Protein AF-A0AA85F526-F1 (afdb_monomer_lite)

Foldseek 3Di:
DPPDDPPVVVVVLVVLVVVLVVLVVVLVVVDPFQLVLVLVLLVVLLVLVLQQLAWPPDPPPDDPPDDDDDDDPPDDPTDRSDDPVVSSVVNSVSSVVSSVVSVDPVNRDPDPNVVSVVVSVVVSVVSVVVSVVVVVVVVVVVVVVVVVVVVVVVVVVCVVVVVVVVVD

Organism: NCBI:txid6188

Sequence (168 aa):
MVLYCPPNLLLYNTYYHHTGFLMLRSSLYFSQGYHVVTYLMGIFLLNRLIDFLSPKIVPETSTDEVLPTKSSEEFRPFLRKLPELKFWNSCTICLLISIFCTFLSFLDVPVFWPILVMYFVLLFYVTMKRQISLRRIYQLHFTQAICWQMVMVRAKLQSVIIPITELL

Structure (mmCIF, N/CA/C/O backbone):
data_AF-A0AA85F526-F1
#
_entry.id   AF-A0AA85F526-F1
#
loop_
_atom_site.group_PDB
_atom_site.id
_atom_site.type_symbol
_atom_site.label_atom_id
_atom_site.label_alt_id
_atom_site.label_comp_id
_atom_site.label_asym_id
_atom_site.label_entity_id
_atom_site.label_seq_id
_atom_site.pdbx_PDB_ins_code
_atom_site.Cartn_x
_atom_site.Cartn_y
_atom_site.Cartn_z
_atom_site.occupancy
_atom_site.B_iso_or_equiv
_atom_site.auth_seq_id
_atom_site.auth_comp_id
_atom_site.auth_asym_id
_atom_site.auth_atom_id
_atom_site.pdbx_PDB_model_num
ATOM 1 N N . MET A 1 1 ? 24.231 0.287 -6.338 1.00 38.47 1 MET A N 1
ATOM 2 C CA . MET A 1 1 ? 24.080 1.589 -5.650 1.00 38.47 1 MET A CA 1
ATOM 3 C C . MET A 1 1 ? 23.359 1.369 -4.321 1.00 38.47 1 MET A C 1
ATOM 5 O O . MET A 1 1 ? 22.193 1.707 -4.171 1.00 38.47 1 MET A O 1
ATOM 9 N N . VAL A 1 2 ? 24.043 0.716 -3.377 1.00 42.59 2 VAL A N 1
ATOM 10 C CA . VAL A 1 2 ? 23.632 0.646 -1.970 1.00 42.59 2 VAL A CA 1
ATOM 11 C C . VAL A 1 2 ? 24.193 1.919 -1.350 1.00 42.59 2 VAL A C 1
ATOM 13 O O . VAL A 1 2 ? 25.399 2.024 -1.151 1.00 42.59 2 VAL A O 1
ATOM 16 N N . LEU A 1 3 ? 23.359 2.944 -1.183 1.00 49.44 3 LEU A N 1
ATOM 17 C CA . LEU A 1 3 ? 23.762 4.127 -0.424 1.00 49.44 3 LEU A CA 1
ATOM 18 C C . LEU A 1 3 ? 24.039 3.680 1.017 1.00 49.44 3 LEU A C 1
ATOM 20 O O . LEU A 1 3 ? 23.197 3.014 1.618 1.00 49.44 3 LEU A O 1
ATOM 24 N N . TYR A 1 4 ? 25.224 4.025 1.525 1.00 44.72 4 TYR A N 1
ATOM 25 C CA . TYR A 1 4 ? 25.660 3.829 2.908 1.00 44.72 4 TYR A CA 1
ATOM 26 C C . TYR A 1 4 ? 24.514 4.136 3.889 1.00 44.72 4 TYR A C 1
ATOM 28 O O . TYR A 1 4 ? 24.072 5.279 3.994 1.00 44.72 4 TYR A O 1
ATOM 36 N N . CYS A 1 5 ? 24.019 3.114 4.593 1.00 54.78 5 CYS A N 1
ATOM 37 C CA . CYS A 1 5 ? 23.047 3.277 5.669 1.00 54.78 5 CYS A CA 1
ATOM 38 C C . CYS A 1 5 ? 23.808 3.200 7.002 1.00 54.78 5 CYS A C 1
ATOM 40 O O . CYS A 1 5 ? 24.438 2.173 7.262 1.00 54.78 5 CYS A O 1
ATOM 42 N N . PRO A 1 6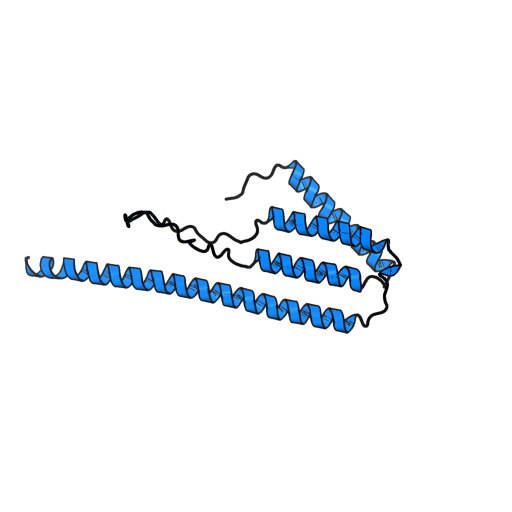 ? 23.815 4.258 7.833 1.00 58.12 6 PRO A N 1
ATOM 43 C CA . PRO A 1 6 ? 24.487 4.206 9.125 1.00 58.12 6 PRO A CA 1
ATOM 44 C C . PRO A 1 6 ? 23.843 3.118 10.011 1.00 58.12 6 PRO A C 1
ATOM 46 O O . PRO A 1 6 ? 22.612 3.037 10.070 1.00 58.12 6 PRO A O 1
ATOM 49 N N . PRO A 1 7 ? 24.641 2.293 10.719 1.00 64.50 7 PRO A N 1
ATOM 50 C CA . PRO A 1 7 ? 24.163 1.101 11.438 1.00 64.50 7 PRO A CA 1
ATOM 51 C C . PRO A 1 7 ? 23.087 1.417 12.491 1.00 64.50 7 PRO A C 1
ATOM 53 O O . PRO A 1 7 ? 22.160 0.639 12.712 1.00 64.50 7 PRO A O 1
ATOM 56 N N . ASN A 1 8 ? 23.144 2.615 13.067 1.00 65.12 8 ASN A N 1
ATOM 57 C CA . ASN A 1 8 ? 22.225 3.096 14.098 1.00 65.12 8 ASN A CA 1
ATOM 58 C C . ASN A 1 8 ? 20.795 3.287 13.556 1.00 65.12 8 ASN A C 1
ATOM 60 O O . ASN A 1 8 ? 19.822 3.113 14.285 1.00 65.12 8 ASN A O 1
ATOM 64 N N . LEU A 1 9 ? 20.659 3.616 12.267 1.00 65.38 9 LEU A N 1
ATOM 65 C CA . LEU A 1 9 ? 19.369 3.880 11.630 1.00 65.38 9 LEU A CA 1
ATOM 66 C C . LEU A 1 9 ? 18.641 2.582 11.252 1.00 65.38 9 LEU A C 1
ATOM 68 O O . LEU A 1 9 ? 17.415 2.529 11.311 1.00 65.38 9 LEU A O 1
ATOM 72 N N . LEU A 1 10 ? 19.383 1.518 10.922 1.00 65.50 10 LEU A N 1
ATOM 73 C CA . LEU A 1 10 ? 18.812 0.184 10.707 1.00 65.50 10 LEU A CA 1
ATOM 74 C C . LEU A 1 10 ? 18.300 -0.418 12.014 1.00 65.50 10 LEU A C 1
ATOM 76 O O . LEU A 1 10 ? 17.199 -0.966 12.029 1.00 65.50 10 LEU A O 1
ATOM 80 N N . LEU A 1 11 ? 19.048 -0.265 13.110 1.00 64.00 11 LEU A N 1
ATOM 81 C CA . LEU A 1 11 ? 18.609 -0.695 14.441 1.00 64.00 11 LEU A CA 1
ATOM 82 C C . LEU A 1 11 ? 17.370 0.079 14.900 1.00 64.00 11 LEU A C 1
ATOM 84 O O . LEU A 1 11 ? 16.410 -0.536 15.356 1.00 64.00 11 LEU A O 1
ATOM 88 N N . TYR A 1 12 ? 17.349 1.398 14.691 1.00 67.38 12 TYR A N 1
ATOM 89 C CA . TYR A 1 12 ? 16.183 2.239 14.958 1.00 67.38 12 TYR A CA 1
ATOM 90 C C . TYR A 1 12 ? 14.966 1.763 14.146 1.00 67.38 12 TYR A C 1
ATOM 92 O O . TYR A 1 12 ? 13.956 1.372 14.718 1.00 67.38 12 TYR A O 1
ATOM 100 N N . ASN A 1 13 ? 15.062 1.670 12.818 1.00 65.75 13 ASN A N 1
ATOM 101 C CA . ASN A 1 13 ? 13.929 1.287 11.966 1.00 65.75 13 ASN A CA 1
ATOM 102 C C . ASN A 1 13 ? 13.412 -0.140 12.251 1.00 65.75 13 ASN A C 1
ATOM 104 O O . ASN A 1 13 ? 12.207 -0.385 12.252 1.00 65.75 13 ASN A O 1
ATOM 108 N N . THR A 1 14 ? 14.320 -1.071 12.557 1.00 65.94 14 THR A N 1
ATOM 109 C CA . THR A 1 14 ? 13.985 -2.450 12.947 1.00 65.94 14 THR A CA 1
ATOM 110 C C . THR A 1 14 ? 13.273 -2.477 14.301 1.00 65.94 14 THR A C 1
ATOM 112 O O . THR A 1 14 ? 12.258 -3.156 14.446 1.00 65.94 14 THR A O 1
ATOM 115 N N . TYR A 1 15 ? 13.725 -1.673 15.268 1.00 68.94 15 TYR A N 1
ATOM 116 C CA . TYR A 1 15 ? 13.078 -1.528 16.571 1.00 68.94 15 TYR A CA 1
ATOM 117 C C . TYR A 1 15 ? 11.647 -0.986 16.451 1.00 68.94 15 TYR A C 1
ATOM 119 O O . TYR A 1 15 ? 10.734 -1.595 17.006 1.00 68.94 15 TYR A O 1
ATOM 127 N N . TYR A 1 16 ? 11.406 0.080 15.677 1.00 65.88 16 TYR A N 1
ATOM 128 C CA . TYR A 1 16 ? 10.048 0.609 15.441 1.00 65.88 16 TYR A CA 1
ATOM 129 C C . TYR A 1 16 ? 9.153 -0.374 14.682 1.00 65.88 16 TYR A C 1
ATOM 131 O O . TYR A 1 16 ? 7.964 -0.479 14.978 1.00 65.88 16 TYR A O 1
ATOM 139 N N . HIS A 1 17 ? 9.709 -1.126 13.730 1.00 66.00 17 HIS A N 1
ATOM 140 C CA . HIS A 1 17 ? 8.950 -2.128 12.988 1.00 66.00 17 HIS A CA 1
ATOM 141 C C . HIS A 1 17 ? 8.509 -3.286 13.894 1.00 66.00 17 HIS A C 1
ATOM 143 O O . HIS A 1 17 ? 7.334 -3.650 13.901 1.00 66.00 17 HIS A O 1
ATOM 149 N N . HIS A 1 18 ? 9.414 -3.825 14.718 1.00 69.25 18 HIS A N 1
ATOM 150 C CA . HIS A 1 18 ? 9.085 -4.903 15.652 1.00 69.25 18 HIS A CA 1
ATOM 151 C C . HIS A 1 18 ? 8.163 -4.444 16.785 1.00 69.25 18 HIS A C 1
ATOM 153 O O . HIS A 1 18 ? 7.197 -5.140 17.092 1.00 69.25 18 HIS A O 1
ATOM 159 N N . THR A 1 19 ? 8.418 -3.278 17.383 1.00 65.50 19 THR A N 1
ATOM 160 C CA . THR A 1 19 ? 7.579 -2.738 18.467 1.00 65.50 19 THR A CA 1
ATOM 161 C C . THR A 1 19 ? 6.188 -2.344 17.968 1.00 65.50 19 THR A C 1
ATOM 163 O O . THR A 1 19 ? 5.200 -2.715 18.598 1.00 65.50 19 THR A O 1
ATOM 166 N N . GLY A 1 20 ? 6.079 -1.706 16.797 1.00 67.69 20 GLY A N 1
ATOM 167 C CA . GLY A 1 20 ? 4.795 -1.379 16.169 1.00 67.69 20 GLY A CA 1
ATOM 168 C C . GLY A 1 20 ? 3.988 -2.620 15.777 1.00 67.69 20 GLY A C 1
ATOM 169 O O . GLY A 1 20 ? 2.782 -2.672 16.014 1.00 67.69 20 GLY A O 1
ATOM 170 N N . PHE A 1 21 ? 4.644 -3.661 15.251 1.00 67.31 21 PHE A N 1
ATOM 171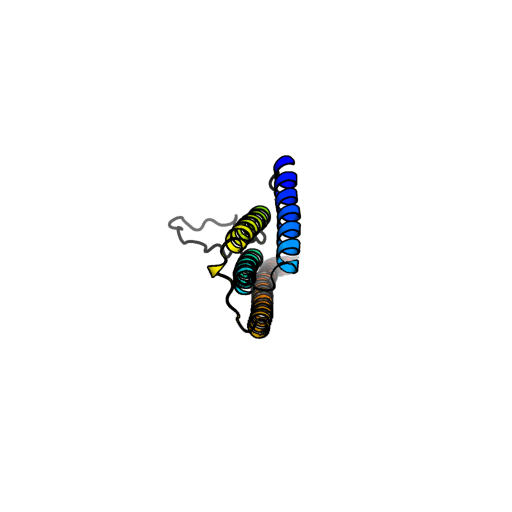 C CA . PHE A 1 21 ? 3.981 -4.924 14.910 1.00 67.31 21 PHE A CA 1
ATOM 172 C C . PHE A 1 21 ? 3.475 -5.670 16.153 1.00 67.31 21 PHE A C 1
ATOM 174 O O . PHE A 1 21 ? 2.363 -6.200 16.145 1.00 67.31 21 PHE A O 1
ATOM 181 N N . LEU A 1 22 ? 4.254 -5.675 17.241 1.00 65.56 22 LEU A N 1
ATOM 182 C CA . LEU A 1 22 ? 3.850 -6.241 18.533 1.00 65.56 22 LEU A CA 1
ATOM 183 C C . LEU A 1 22 ? 2.654 -5.491 19.148 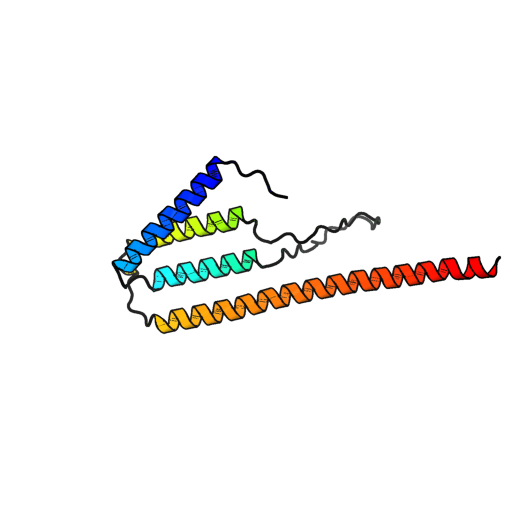1.00 65.56 22 LEU A C 1
ATOM 185 O O . LEU A 1 22 ? 1.709 -6.148 19.582 1.00 65.56 22 LEU A O 1
ATOM 189 N N . MET A 1 23 ? 2.651 -4.152 19.117 1.00 63.00 23 MET A N 1
ATOM 190 C CA . MET A 1 23 ? 1.564 -3.314 19.656 1.00 63.00 23 MET A CA 1
ATOM 191 C C . MET A 1 23 ? 0.257 -3.402 18.848 1.00 63.00 23 MET A C 1
ATOM 193 O O . MET A 1 23 ? -0.839 -3.375 19.415 1.00 63.00 23 MET A O 1
ATOM 197 N N . LEU A 1 24 ? 0.348 -3.548 17.522 1.00 62.81 24 LEU A N 1
ATOM 198 C CA . LEU A 1 24 ? -0.825 -3.771 16.669 1.00 62.81 24 LEU A CA 1
ATOM 199 C C . LEU A 1 24 ? -1.432 -5.154 16.900 1.00 62.81 24 LEU A C 1
ATOM 201 O O . LEU A 1 24 ? -2.652 -5.268 17.015 1.00 62.81 24 LEU A O 1
ATOM 205 N N . ARG A 1 25 ? -0.598 -6.197 17.038 1.00 62.59 25 ARG A N 1
ATOM 206 C CA . ARG A 1 25 ? -1.066 -7.548 17.383 1.00 62.59 25 ARG A CA 1
ATOM 207 C C . ARG A 1 25 ? -1.822 -7.541 18.706 1.00 62.59 25 ARG A C 1
ATOM 209 O O . ARG A 1 25 ? -2.921 -8.077 18.754 1.00 62.59 25 ARG A O 1
ATOM 216 N N . SER A 1 26 ? -1.285 -6.907 19.749 1.00 57.22 26 SER A N 1
ATOM 217 C CA . SER A 1 26 ? -1.959 -6.835 21.052 1.00 57.22 26 SER A CA 1
ATOM 218 C C . SER A 1 26 ? -3.285 -6.067 21.007 1.00 57.22 26 SER A C 1
ATOM 220 O O . SER A 1 26 ? -4.240 -6.516 21.632 1.00 57.22 26 SER A O 1
ATOM 222 N N . SER A 1 27 ? -3.394 -4.979 20.231 1.00 57.00 27 SER A N 1
ATOM 223 C CA . SER A 1 27 ? -4.665 -4.240 20.081 1.00 57.00 27 SER A CA 1
ATOM 224 C C . SER A 1 27 ? -5.729 -5.029 19.311 1.00 57.00 27 SER A C 1
ATOM 226 O O . SER A 1 27 ? -6.904 -4.984 19.666 1.00 57.00 27 SER A O 1
ATOM 228 N N . LEU A 1 28 ? -5.325 -5.817 18.308 1.00 59.38 28 LEU A N 1
ATOM 229 C CA . LEU A 1 2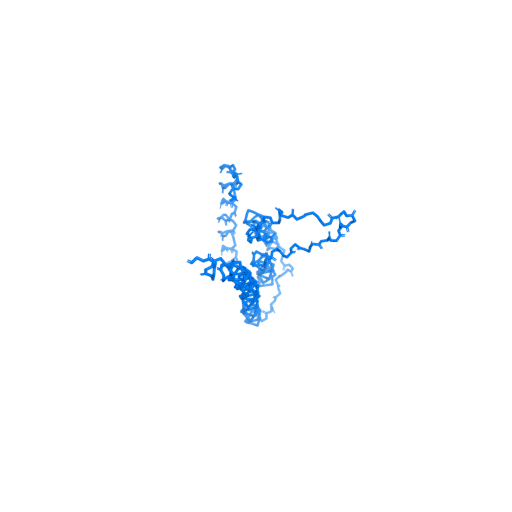8 ? -6.219 -6.712 17.559 1.00 59.38 28 LEU A CA 1
ATOM 230 C C . LEU A 1 28 ? -6.823 -7.822 18.432 1.00 59.38 28 LEU A C 1
ATOM 232 O O . LEU A 1 28 ? -7.962 -8.223 18.204 1.00 59.38 28 LEU A O 1
ATOM 236 N N . TYR A 1 29 ? -6.089 -8.305 19.441 1.00 58.19 29 TYR A N 1
ATOM 237 C CA . TYR A 1 29 ? -6.616 -9.288 20.394 1.00 58.19 29 TYR A CA 1
ATOM 238 C C . TYR A 1 29 ? -7.585 -8.674 21.418 1.00 58.19 29 TYR A C 1
ATOM 240 O O . TYR A 1 29 ? -8.400 -9.406 21.971 1.00 58.19 29 TYR A O 1
ATOM 248 N N . PHE A 1 30 ? -7.521 -7.358 21.659 1.00 52.69 30 PHE A N 1
ATOM 249 C CA . PHE A 1 30 ? -8.278 -6.686 22.725 1.00 52.69 30 PHE A CA 1
ATOM 250 C C . PHE A 1 30 ? -9.490 -5.869 22.238 1.00 52.69 30 PHE A C 1
ATOM 252 O O . PHE A 1 30 ? -10.347 -5.512 23.043 1.00 52.69 30 PHE A O 1
ATOM 259 N N . SER A 1 31 ? -9.613 -5.570 20.940 1.00 50.91 31 SER A N 1
ATOM 260 C CA . SER A 1 31 ? -10.792 -4.888 20.382 1.00 50.91 31 SER A CA 1
ATOM 261 C C . SER A 1 31 ? -11.049 -5.282 18.928 1.00 50.91 31 SER A C 1
ATOM 263 O O . SER A 1 31 ? -10.313 -4.903 18.020 1.00 50.91 31 SER A O 1
ATOM 265 N N . GLN A 1 32 ? -12.149 -6.003 18.705 1.00 57.88 32 GLN A N 1
ATOM 266 C CA . GLN A 1 32 ? -12.686 -6.411 17.396 1.00 57.88 32 GLN A CA 1
ATOM 267 C C . GLN A 1 32 ? -13.359 -5.242 16.631 1.00 57.88 32 GLN A C 1
ATOM 269 O O . GLN A 1 32 ? -14.327 -5.455 15.912 1.00 57.88 32 GLN A O 1
ATOM 274 N N . GLY A 1 33 ? -12.893 -4.002 16.825 1.00 60.94 33 GLY A N 1
ATOM 275 C CA . GLY A 1 33 ? -13.590 -2.784 16.380 1.00 60.94 33 GLY A CA 1
ATOM 276 C C . GLY A 1 33 ? -12.858 -1.939 15.328 1.00 60.94 33 GLY A C 1
ATOM 277 O O . GLY A 1 33 ? -13.452 -1.328 14.441 1.00 60.94 33 GLY A O 1
ATOM 278 N N . TYR A 1 34 ? -11.523 -1.965 15.316 1.00 74.94 34 TYR A N 1
ATOM 279 C CA . TYR A 1 34 ? -10.717 -1.061 14.478 1.00 74.94 34 TYR A CA 1
ATOM 280 C C . TYR A 1 34 ? -10.501 -1.564 13.033 1.00 74.94 34 TYR A C 1
ATOM 282 O O . TYR A 1 34 ? -9.413 -1.447 12.453 1.00 74.94 34 TYR A O 1
ATOM 290 N N . HIS A 1 35 ? -11.541 -2.128 12.414 1.00 82.06 35 HIS A N 1
ATOM 291 C CA . HIS A 1 35 ? -11.498 -2.637 11.038 1.00 82.06 35 HIS A CA 1
ATOM 292 C C . HIS A 1 35 ? -11.262 -1.527 10.006 1.00 82.06 35 HIS A C 1
ATOM 294 O O . HIS A 1 35 ? -10.534 -1.722 9.035 1.00 82.06 35 HIS A O 1
ATOM 300 N N . VAL A 1 36 ? -11.824 -0.338 10.234 1.00 84.88 36 VAL A N 1
ATOM 301 C CA . VAL A 1 36 ? -11.655 0.815 9.337 1.00 84.88 36 VAL A CA 1
ATOM 302 C C . VAL A 1 36 ? -10.210 1.321 9.359 1.00 84.88 36 VAL A C 1
ATOM 304 O O . VAL A 1 36 ? -9.618 1.558 8.308 1.00 84.88 36 VAL A O 1
ATOM 307 N N . VAL A 1 37 ? -9.607 1.429 10.545 1.00 85.44 37 VAL A N 1
ATOM 308 C CA . VAL A 1 37 ? -8.228 1.917 10.716 1.00 85.44 37 VAL A CA 1
ATOM 309 C C . VAL A 1 37 ? -7.227 0.977 10.036 1.00 85.44 37 VAL A C 1
ATOM 311 O O . VAL A 1 37 ? -6.383 1.419 9.253 1.00 85.44 37 VAL A O 1
ATOM 314 N N . THR A 1 38 ? -7.362 -0.332 10.270 1.00 83.81 38 THR A N 1
ATOM 315 C CA . THR A 1 38 ? -6.505 -1.353 9.644 1.00 83.81 38 THR A CA 1
ATOM 316 C C . THR A 1 38 ? -6.678 -1.406 8.123 1.00 83.81 38 THR A C 1
ATOM 318 O O . THR A 1 38 ? -5.695 -1.571 7.400 1.00 83.81 38 THR A O 1
ATOM 321 N N . TYR A 1 39 ? -7.894 -1.188 7.618 1.00 87.25 39 TYR A N 1
ATOM 322 C CA . TYR A 1 39 ? -8.177 -1.100 6.185 1.00 87.25 39 TYR A CA 1
ATOM 323 C C . TYR A 1 39 ? -7.531 0.122 5.516 1.00 87.25 39 TYR A C 1
ATOM 325 O O . TYR A 1 39 ? -6.869 -0.020 4.484 1.00 87.25 39 TYR A O 1
ATOM 333 N N . LEU A 1 40 ? -7.669 1.312 6.110 1.00 88.75 40 LEU A N 1
ATOM 334 C CA . LEU A 1 40 ? -7.049 2.545 5.608 1.00 88.75 40 LEU A CA 1
ATOM 335 C C . LEU A 1 40 ? -5.523 2.424 5.571 1.00 88.75 40 LEU A C 1
ATOM 337 O O . LEU A 1 40 ? -4.892 2.768 4.568 1.00 88.75 40 LEU A O 1
ATOM 341 N N . MET A 1 41 ? -4.942 1.865 6.634 1.00 87.94 41 MET A N 1
ATOM 342 C CA . MET A 1 41 ? -3.525 1.520 6.678 1.00 87.94 41 MET A CA 1
ATOM 343 C C . MET A 1 41 ? -3.161 0.552 5.541 1.00 87.94 41 MET A C 1
ATOM 345 O O . MET A 1 41 ? -2.209 0.800 4.803 1.00 87.94 41 MET A O 1
ATOM 349 N N . GLY A 1 42 ? -3.948 -0.506 5.330 1.00 88.88 42 GLY A N 1
ATOM 350 C CA . GLY A 1 42 ? -3.741 -1.479 4.255 1.00 88.88 42 GLY A CA 1
ATOM 351 C C . GLY A 1 42 ? -3.731 -0.860 2.854 1.00 88.88 42 GLY A C 1
ATOM 352 O O . GLY A 1 42 ? -2.818 -1.129 2.071 1.00 88.88 42 GLY A O 1
ATOM 353 N N . ILE A 1 43 ? -4.695 0.008 2.531 1.00 91.06 43 ILE A N 1
ATOM 354 C CA . ILE A 1 43 ? -4.730 0.710 1.235 1.00 91.06 43 ILE A CA 1
ATOM 355 C C . ILE A 1 43 ? -3.518 1.626 1.071 1.00 91.06 43 ILE A C 1
ATOM 357 O O . ILE A 1 43 ? -2.914 1.666 -0.002 1.00 91.06 43 ILE A O 1
ATOM 361 N N . PHE A 1 44 ? -3.139 2.361 2.117 1.00 91.56 44 PHE A N 1
ATOM 362 C CA . PHE A 1 44 ? -1.958 3.216 2.062 1.00 91.56 44 PHE A CA 1
ATOM 363 C C . PHE A 1 44 ? -0.689 2.400 1.775 1.00 91.56 44 PHE A C 1
ATOM 365 O O . PHE A 1 44 ? 0.093 2.766 0.892 1.00 91.56 44 PHE A O 1
ATOM 372 N N . LEU A 1 45 ? -0.511 1.264 2.460 1.00 88.75 45 LEU A N 1
ATOM 373 C CA . LEU A 1 45 ? 0.601 0.343 2.213 1.00 88.75 45 LEU A CA 1
ATOM 374 C C . LEU A 1 45 ? 0.576 -0.188 0.778 1.00 88.75 45 LEU A C 1
ATOM 376 O O . LEU A 1 45 ? 1.621 -0.249 0.128 1.00 88.75 45 LEU A O 1
ATOM 380 N N . LEU A 1 46 ? -0.605 -0.516 0.253 1.00 90.38 46 LEU A N 1
ATOM 381 C CA . LEU A 1 46 ? -0.756 -0.964 -1.125 1.00 90.38 46 LEU A CA 1
ATOM 382 C C . LEU A 1 46 ? -0.325 0.112 -2.129 1.00 90.38 46 LEU A C 1
ATOM 384 O O . LEU A 1 46 ? 0.411 -0.186 -3.067 1.00 90.38 46 LEU A O 1
ATOM 388 N N . ASN A 1 47 ? -0.715 1.367 -1.913 1.00 89.38 47 ASN A N 1
ATOM 389 C CA . ASN A 1 47 ? -0.301 2.486 -2.759 1.00 89.38 47 ASN A CA 1
ATOM 390 C C . ASN A 1 47 ? 1.220 2.703 -2.714 1.00 89.38 47 ASN A C 1
ATOM 392 O O . ASN A 1 47 ? 1.849 2.912 -3.750 1.00 89.38 47 ASN A O 1
ATOM 396 N N . ARG A 1 48 ? 1.853 2.557 -1.543 1.00 88.50 48 ARG A N 1
ATOM 397 C CA . ARG A 1 48 ? 3.323 2.592 -1.435 1.00 88.50 48 ARG A CA 1
ATOM 398 C C . ARG A 1 48 ? 3.999 1.407 -2.116 1.00 88.50 48 ARG A C 1
ATOM 400 O O . ARG A 1 48 ? 5.062 1.582 -2.709 1.00 88.50 48 ARG A O 1
ATOM 407 N N . LEU A 1 49 ? 3.383 0.228 -2.088 1.00 87.56 49 LEU A N 1
ATOM 408 C CA . LEU A 1 49 ? 3.858 -0.950 -2.810 1.00 87.56 49 LEU A CA 1
ATOM 409 C C . LEU A 1 49 ? 3.772 -0.749 -4.333 1.00 87.56 49 LEU A C 1
ATOM 411 O O . LEU A 1 49 ? 4.679 -1.154 -5.058 1.00 87.56 49 LEU A O 1
ATOM 415 N N . ILE A 1 50 ? 2.734 -0.068 -4.825 1.00 86.62 50 ILE A N 1
ATOM 416 C CA . ILE A 1 50 ? 2.622 0.339 -6.234 1.00 86.62 50 ILE A CA 1
ATOM 417 C C . ILE A 1 50 ? 3.764 1.270 -6.621 1.00 86.62 50 ILE A C 1
ATOM 419 O O . ILE A 1 50 ? 4.438 1.019 -7.619 1.00 86.62 50 ILE A O 1
ATOM 423 N N . ASP A 1 51 ? 4.000 2.319 -5.835 1.00 84.56 51 ASP A N 1
ATOM 424 C CA . ASP A 1 51 ? 5.084 3.270 -6.083 1.00 84.56 51 ASP A CA 1
ATOM 425 C C . ASP A 1 51 ? 6.457 2.591 -6.041 1.00 84.56 51 ASP A C 1
ATOM 427 O O . ASP A 1 51 ? 7.361 2.952 -6.791 1.00 84.56 51 ASP A O 1
ATOM 431 N N . PHE A 1 52 ? 6.617 1.579 -5.191 1.00 83.12 52 PHE A N 1
ATOM 432 C CA . PHE A 1 52 ? 7.827 0.770 -5.125 1.00 83.12 52 PHE A CA 1
ATOM 433 C C . PHE A 1 52 ? 8.031 -0.095 -6.380 1.00 83.12 52 PHE A C 1
ATOM 435 O O . PHE A 1 52 ? 9.151 -0.211 -6.885 1.00 83.12 52 PHE A O 1
ATOM 442 N N . LEU A 1 53 ? 6.954 -0.696 -6.895 1.00 81.62 53 LEU A N 1
ATOM 443 C CA . LEU A 1 53 ? 6.980 -1.581 -8.063 1.00 81.62 53 LEU A CA 1
ATOM 444 C C . LEU A 1 53 ? 7.012 -0.830 -9.400 1.00 81.62 53 LEU A C 1
ATOM 446 O O . LEU A 1 53 ? 7.489 -1.388 -10.392 1.00 81.62 53 LEU A O 1
ATOM 450 N N . SER A 1 54 ? 6.499 0.401 -9.435 1.00 79.12 54 SER A N 1
ATOM 451 C CA . SER A 1 54 ? 6.365 1.203 -10.646 1.00 79.12 54 SER A CA 1
ATOM 452 C C . SER A 1 54 ? 7.739 1.716 -11.120 1.00 79.12 54 SER A C 1
ATOM 454 O O . SER A 1 54 ? 8.495 2.299 -10.332 1.00 79.12 54 SER A O 1
ATOM 456 N N . PRO A 1 55 ? 8.097 1.519 -12.404 1.00 70.44 55 PRO A N 1
ATOM 457 C CA . PRO A 1 55 ? 9.357 2.012 -12.953 1.00 70.44 55 PRO A CA 1
ATOM 458 C C . PRO A 1 55 ? 9.357 3.543 -13.007 1.00 70.44 55 PRO A C 1
ATOM 460 O O . PRO A 1 55 ? 8.329 4.158 -13.306 1.00 70.44 55 PRO A O 1
ATOM 463 N N . LYS A 1 56 ? 10.499 4.184 -12.730 1.00 65.19 56 LYS A N 1
ATOM 464 C CA . LYS A 1 56 ? 10.631 5.636 -12.879 1.00 65.19 56 LYS A CA 1
ATOM 465 C C . LYS A 1 56 ? 10.753 5.953 -14.365 1.00 65.19 56 LYS A C 1
ATOM 467 O O . LYS A 1 56 ? 11.833 5.864 -14.932 1.00 65.19 56 LYS A O 1
ATOM 472 N N . ILE A 1 57 ? 9.632 6.286 -14.993 1.00 58.81 57 ILE A N 1
ATOM 473 C CA . ILE A 1 57 ? 9.629 6.873 -16.331 1.00 58.81 57 ILE A CA 1
ATOM 474 C C . ILE A 1 57 ? 10.187 8.279 -16.125 1.00 58.81 57 ILE A C 1
ATOM 476 O O . ILE A 1 57 ? 9.521 9.114 -15.516 1.00 58.81 57 ILE A O 1
ATOM 480 N N . VAL A 1 58 ? 11.448 8.497 -16.484 1.00 53.97 58 VAL A N 1
ATOM 481 C CA . VAL A 1 58 ? 12.007 9.845 -16.544 1.00 53.97 58 VAL A CA 1
ATOM 482 C C . VAL A 1 58 ? 11.483 10.412 -17.861 1.00 53.97 58 VAL A C 1
ATOM 484 O O . VAL A 1 58 ? 11.873 9.890 -18.902 1.00 53.97 58 VAL A O 1
ATOM 487 N N . PRO A 1 59 ? 10.532 11.367 -17.859 1.00 48.25 59 PRO A N 1
ATOM 488 C CA . PRO A 1 59 ? 10.251 12.097 -19.079 1.00 48.25 59 PRO A CA 1
ATOM 489 C C . PRO A 1 59 ? 11.547 12.806 -19.442 1.00 48.25 59 PRO A C 1
ATOM 491 O O . PRO A 1 59 ? 12.099 13.544 -18.624 1.00 48.25 59 PRO A O 1
ATOM 494 N N . GLU A 1 60 ? 12.053 12.544 -20.638 1.00 52.25 60 GLU A N 1
ATOM 495 C CA . GLU A 1 60 ? 13.053 13.409 -21.239 1.00 52.25 60 GLU A CA 1
ATOM 496 C C . GLU A 1 60 ? 12.346 14.729 -21.529 1.00 52.25 60 GLU A C 1
ATOM 498 O O . GLU A 1 60 ? 11.741 14.936 -22.578 1.00 52.25 60 GLU A O 1
ATOM 503 N N . THR A 1 61 ? 12.292 15.593 -20.518 1.00 40.34 61 THR A N 1
ATOM 504 C CA . THR A 1 61 ? 11.930 16.992 -20.682 1.00 40.34 61 THR A CA 1
ATOM 505 C C . THR A 1 61 ? 13.015 17.623 -21.536 1.00 40.34 61 THR A C 1
ATOM 507 O O . THR A 1 61 ? 14.025 18.089 -21.020 1.00 40.34 61 THR A O 1
ATOM 510 N N . SER A 1 62 ? 12.831 17.533 -22.850 1.00 39.62 62 SER A N 1
ATOM 511 C CA . SER A 1 62 ? 12.702 18.688 -23.737 1.00 39.62 62 SER A CA 1
ATOM 512 C C . SER A 1 62 ? 13.289 19.991 -23.181 1.00 39.62 62 SER A C 1
ATOM 514 O O . SER A 1 62 ? 12.553 20.915 -22.839 1.00 39.62 62 SER A O 1
ATOM 516 N N . THR A 1 63 ? 14.611 20.063 -23.121 1.00 40.78 63 THR A N 1
ATOM 517 C CA . THR A 1 63 ? 15.364 21.318 -23.207 1.00 40.78 63 THR A CA 1
ATOM 518 C C . THR A 1 63 ? 16.644 21.037 -23.984 1.00 40.78 63 THR A C 1
ATOM 520 O O . THR A 1 63 ? 17.741 21.231 -23.482 1.00 40.78 63 THR A O 1
ATOM 523 N N . ASP A 1 64 ? 16.474 20.573 -25.222 1.00 40.84 64 ASP A N 1
ATOM 524 C CA . ASP A 1 64 ? 17.485 20.743 -26.258 1.00 40.84 64 ASP A CA 1
ATOM 525 C C . ASP A 1 64 ? 17.022 21.880 -27.175 1.00 40.84 64 ASP A C 1
ATOM 527 O O . ASP A 1 64 ? 16.379 21.673 -28.199 1.00 40.84 64 ASP A O 1
ATOM 531 N N . GLU A 1 65 ? 17.374 23.105 -26.795 1.00 49.34 65 GLU A N 1
ATOM 532 C CA . GLU A 1 65 ? 17.952 24.041 -27.764 1.00 49.34 65 GLU A CA 1
ATOM 533 C C . GLU A 1 65 ? 19.483 23.936 -27.659 1.00 49.34 65 GLU A C 1
ATOM 535 O O . GLU A 1 65 ? 20.182 24.919 -27.451 1.00 49.34 65 GLU A O 1
ATOM 540 N N . VAL A 1 66 ? 20.045 22.728 -27.748 1.00 47.12 66 VAL A N 1
ATOM 541 C CA . VAL A 1 66 ? 21.480 22.563 -28.004 1.00 47.12 66 VAL A CA 1
ATOM 542 C C . VAL A 1 66 ? 21.675 21.402 -28.972 1.00 47.12 66 VAL A C 1
ATOM 544 O O . VAL A 1 66 ? 21.104 20.329 -28.826 1.00 47.12 66 VAL A O 1
ATOM 547 N N . LEU A 1 67 ? 22.454 21.696 -30.012 1.00 43.78 67 LEU A N 1
ATOM 548 C CA . LEU A 1 67 ? 22.750 20.895 -31.197 1.00 43.78 67 LEU A CA 1
ATOM 549 C C . LEU A 1 67 ? 22.933 19.382 -30.953 1.00 43.78 67 LEU A C 1
ATOM 551 O O . LEU A 1 67 ? 23.596 18.984 -29.993 1.00 43.78 67 LEU A O 1
ATOM 555 N N . PRO A 1 68 ? 22.508 18.537 -31.916 1.00 44.03 68 PRO A N 1
ATOM 556 C CA . PRO A 1 68 ? 22.662 17.094 -31.836 1.00 44.03 68 PRO A CA 1
ATOM 557 C C . PRO A 1 68 ? 24.140 16.729 -32.012 1.00 44.03 68 PRO A C 1
ATOM 559 O O . PRO A 1 68 ? 24.635 16.603 -33.134 1.00 44.03 68 PRO A O 1
ATOM 562 N N . THR A 1 69 ? 24.857 16.533 -30.907 1.00 39.44 69 THR A N 1
ATOM 563 C CA . THR A 1 69 ? 26.195 15.932 -30.928 1.00 39.44 69 THR A CA 1
ATOM 564 C C . THR A 1 69 ? 26.119 14.558 -30.283 1.00 39.44 69 THR A C 1
ATOM 566 O O . THR A 1 69 ? 25.719 14.387 -29.138 1.00 39.44 69 THR A O 1
ATOM 569 N N . LYS A 1 70 ? 26.430 13.563 -31.104 1.00 51.12 70 LY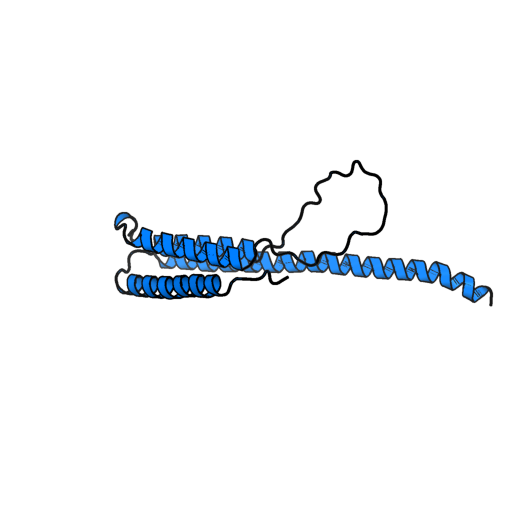S A N 1
ATOM 570 C CA . LYS A 1 70 ? 26.309 12.131 -30.853 1.00 51.12 70 LYS A CA 1
ATOM 571 C C . LYS A 1 70 ? 27.083 11.673 -29.601 1.00 51.12 70 LYS A C 1
ATOM 573 O O . LYS A 1 70 ? 28.122 12.234 -29.277 1.00 51.12 70 LYS A O 1
ATOM 578 N N . SER A 1 71 ? 26.611 10.544 -29.052 1.00 45.41 71 SER A N 1
ATOM 579 C CA . SER A 1 71 ? 27.384 9.456 -28.415 1.00 45.41 71 SER A CA 1
ATOM 580 C C . SER A 1 71 ? 27.670 9.444 -26.905 1.00 45.41 71 SER A C 1
ATOM 582 O O . SER A 1 71 ? 28.719 8.939 -26.511 1.00 45.41 71 SER A O 1
ATOM 584 N N . SER A 1 72 ? 26.737 9.854 -26.040 1.00 44.38 72 SER A N 1
ATOM 585 C CA . SER A 1 72 ? 26.846 9.505 -24.608 1.00 44.38 72 SER A CA 1
ATOM 586 C C . SER A 1 72 ? 25.514 9.336 -23.868 1.00 44.38 72 SER A C 1
ATOM 588 O O . SER A 1 72 ? 25.432 9.629 -22.675 1.00 44.38 72 SER A O 1
ATOM 590 N N . GLU A 1 73 ? 24.471 8.832 -24.533 1.00 52.25 73 GLU A N 1
ATOM 591 C CA . GLU A 1 73 ? 23.312 8.279 -23.820 1.00 52.25 73 GLU A CA 1
ATOM 592 C C . GLU A 1 73 ? 23.707 6.936 -23.199 1.00 52.25 73 GLU A C 1
ATOM 594 O O . GLU A 1 73 ? 23.431 5.848 -23.706 1.00 52.25 73 GLU A O 1
ATOM 599 N N . GLU A 1 74 ? 24.465 7.027 -22.111 1.00 52.91 74 GLU A N 1
ATOM 600 C CA . GLU A 1 74 ? 24.835 5.891 -21.293 1.00 52.91 74 GLU A CA 1
ATOM 601 C C . GLU A 1 74 ? 23.557 5.279 -20.720 1.00 52.91 74 GLU A C 1
ATOM 603 O O . GLU A 1 74 ? 22.812 5.916 -19.967 1.00 52.91 74 GLU A O 1
ATOM 608 N N . PHE A 1 75 ? 23.295 4.036 -21.123 1.00 48.78 75 PHE A N 1
ATOM 609 C CA . PHE A 1 75 ? 22.153 3.256 -20.680 1.00 48.78 75 PHE A CA 1
ATOM 610 C C . PHE A 1 75 ? 22.136 3.193 -19.151 1.00 48.78 75 PHE A C 1
ATOM 612 O O . PHE A 1 75 ? 22.869 2.419 -18.535 1.00 48.78 75 PHE A O 1
ATOM 619 N N . ARG A 1 76 ? 21.288 4.011 -18.518 1.00 59.94 76 ARG A N 1
ATOM 620 C CA . ARG A 1 76 ? 21.070 3.933 -17.076 1.00 59.94 76 ARG A CA 1
ATOM 621 C C . ARG A 1 76 ? 20.065 2.814 -16.798 1.00 59.94 76 ARG A C 1
ATOM 623 O O . ARG A 1 76 ? 18.897 2.954 -17.165 1.00 59.94 76 ARG A O 1
ATOM 630 N N . PRO A 1 77 ? 20.483 1.704 -16.159 1.00 63.72 77 PRO A N 1
ATOM 631 C CA . PRO A 1 77 ? 19.582 0.601 -15.845 1.00 63.72 77 PRO A CA 1
ATOM 632 C C . PRO A 1 77 ? 18.428 1.064 -14.948 1.00 63.72 77 PRO A C 1
ATOM 634 O O . PRO A 1 77 ? 18.502 2.109 -14.308 1.00 63.72 77 PRO A O 1
ATOM 637 N N . PHE A 1 78 ? 17.356 0.268 -14.887 1.00 56.44 78 PHE A N 1
ATOM 638 C CA . PHE A 1 78 ? 16.102 0.601 -14.206 1.00 56.44 78 PHE A CA 1
ATOM 639 C C . PHE A 1 78 ? 16.291 1.219 -12.809 1.00 56.44 78 PHE A C 1
ATOM 641 O O . PHE A 1 78 ? 16.568 0.522 -11.829 1.00 56.44 78 PHE A O 1
ATOM 648 N N . LEU A 1 79 ? 16.036 2.523 -12.690 1.00 56.88 79 LEU A N 1
ATOM 649 C CA . LEU A 1 79 ? 15.834 3.167 -11.397 1.00 56.88 79 LEU A CA 1
ATOM 650 C C . LEU A 1 79 ? 14.372 2.969 -10.969 1.00 56.88 79 LEU A C 1
ATOM 652 O O . LEU A 1 79 ? 13.435 3.407 -11.641 1.00 56.88 79 LEU A O 1
ATOM 656 N N . ARG A 1 80 ? 14.159 2.310 -9.825 1.00 70.00 80 ARG A N 1
ATOM 657 C CA . ARG A 1 80 ? 12.840 2.258 -9.167 1.00 70.00 80 ARG A CA 1
ATOM 658 C C . ARG A 1 80 ? 12.399 3.660 -8.739 1.00 70.00 80 ARG A C 1
ATOM 660 O O . ARG A 1 80 ? 13.237 4.469 -8.340 1.00 70.00 80 ARG A O 1
ATOM 667 N N . LYS A 1 81 ? 11.085 3.940 -8.775 1.00 71.44 81 LYS A N 1
ATOM 668 C CA . LYS A 1 81 ? 10.527 5.233 -8.325 1.00 71.44 81 LYS A CA 1
ATOM 669 C C . LYS A 1 81 ? 10.815 5.511 -6.851 1.00 71.44 81 LYS A C 1
ATOM 671 O O . LYS A 1 81 ? 11.142 6.648 -6.515 1.00 71.44 81 LYS A O 1
ATOM 676 N N . LEU A 1 82 ? 10.728 4.490 -5.993 1.00 74.88 82 LEU A N 1
ATOM 677 C CA . LEU A 1 82 ? 11.007 4.613 -4.563 1.00 74.88 82 LEU A CA 1
ATOM 678 C C . LEU A 1 82 ? 12.250 3.802 -4.139 1.00 74.88 82 LEU A C 1
ATOM 680 O O . LEU A 1 82 ? 12.293 2.587 -4.364 1.00 74.88 82 LEU A O 1
ATOM 684 N N . PRO A 1 83 ? 13.248 4.432 -3.485 1.00 78.38 83 PRO A N 1
ATOM 685 C CA . PRO A 1 83 ? 14.317 3.708 -2.807 1.00 78.38 83 PRO A CA 1
ATOM 686 C C . PRO A 1 83 ? 13.762 2.998 -1.562 1.00 78.38 83 PRO A C 1
ATOM 688 O O . PRO A 1 83 ? 12.901 3.533 -0.863 1.00 78.38 83 PRO A O 1
ATOM 691 N N . GLU A 1 84 ? 14.284 1.808 -1.263 1.00 77.75 84 GLU A N 1
ATOM 692 C CA . GLU A 1 84 ? 13.782 0.916 -0.200 1.00 77.75 84 GLU A CA 1
ATOM 693 C C . GLU A 1 84 ? 13.697 1.608 1.160 1.00 77.75 84 GLU A C 1
ATOM 695 O O . GLU A 1 84 ? 12.690 1.503 1.849 1.00 77.75 84 GLU A O 1
ATOM 700 N N . LEU A 1 85 ? 14.700 2.408 1.520 1.00 78.38 85 LEU A N 1
ATOM 701 C CA . LEU A 1 85 ? 14.732 3.084 2.816 1.00 78.38 85 LEU A CA 1
ATOM 702 C C . LEU A 1 85 ? 13.556 4.060 3.017 1.00 78.38 85 LEU A C 1
ATOM 704 O O . LEU A 1 85 ? 12.989 4.137 4.105 1.00 78.38 85 LEU A O 1
ATOM 708 N N . LYS A 1 86 ? 13.142 4.774 1.962 1.00 77.69 86 LYS A N 1
ATOM 709 C CA . LYS A 1 86 ? 11.985 5.685 2.028 1.00 77.69 86 LYS A CA 1
ATOM 710 C C . LYS A 1 86 ? 10.665 4.920 2.092 1.00 77.69 86 LYS A C 1
ATOM 712 O O . LYS A 1 86 ? 9.730 5.389 2.741 1.00 77.69 86 LYS A O 1
ATOM 717 N N . PHE A 1 87 ? 10.600 3.756 1.443 1.00 83.25 87 PHE A N 1
ATOM 718 C CA . PHE A 1 87 ? 9.460 2.848 1.539 1.00 83.25 87 PHE A CA 1
ATOM 719 C C . PHE A 1 87 ? 9.274 2.370 2.985 1.00 83.25 87 PHE A C 1
ATOM 721 O O . PHE A 1 87 ? 8.196 2.553 3.549 1.00 83.25 87 PHE A O 1
ATOM 728 N N . TRP A 1 88 ? 10.340 1.871 3.616 1.00 81.19 88 TRP A N 1
ATOM 729 C CA . TRP A 1 88 ? 10.289 1.391 4.998 1.00 81.19 88 TRP A CA 1
ATOM 730 C C . TRP A 1 88 ? 9.920 2.500 5.990 1.00 81.19 88 TRP A C 1
ATOM 732 O O . TRP A 1 88 ? 9.029 2.297 6.808 1.00 81.19 88 TRP A O 1
ATOM 742 N N . ASN A 1 89 ? 10.513 3.694 5.867 1.00 80.75 89 ASN A N 1
ATOM 743 C CA . ASN A 1 89 ? 10.185 4.832 6.736 1.00 80.75 89 ASN A CA 1
ATOM 744 C C . ASN A 1 89 ? 8.726 5.305 6.584 1.00 80.75 89 ASN A C 1
ATOM 746 O O . ASN A 1 89 ? 8.067 5.680 7.547 1.00 80.75 89 ASN A O 1
ATOM 750 N N . SER A 1 90 ? 8.186 5.273 5.363 1.00 84.50 90 SER A N 1
ATOM 751 C CA . SER A 1 90 ? 6.777 5.625 5.143 1.00 84.50 90 SER A CA 1
ATOM 752 C C . SER A 1 90 ? 5.833 4.605 5.788 1.00 84.50 90 SER A C 1
ATOM 754 O O . SER A 1 90 ? 4.780 4.980 6.301 1.00 84.50 90 SER A O 1
ATOM 756 N N . CYS A 1 91 ? 6.211 3.322 5.780 1.00 83.81 91 CYS A N 1
ATOM 757 C CA . CYS A 1 91 ? 5.443 2.265 6.432 1.00 83.81 91 CYS A CA 1
ATOM 758 C C . CYS A 1 91 ? 5.459 2.418 7.959 1.00 83.81 91 CYS A C 1
ATOM 760 O O . CYS A 1 91 ? 4.404 2.318 8.577 1.00 83.81 91 CYS A O 1
ATOM 762 N N . THR A 1 92 ? 6.610 2.720 8.570 1.00 81.25 92 THR A N 1
ATOM 763 C CA . THR A 1 92 ? 6.704 2.907 10.029 1.00 81.25 92 THR A CA 1
ATOM 764 C C . THR A 1 92 ? 5.919 4.122 10.513 1.00 81.25 92 THR A C 1
ATOM 766 O O . THR A 1 92 ? 5.182 4.008 11.489 1.00 81.25 92 THR A O 1
ATOM 769 N N . ILE A 1 93 ? 5.976 5.252 9.800 1.00 83.88 93 ILE A N 1
ATOM 770 C CA . ILE A 1 93 ? 5.160 6.436 10.118 1.00 83.88 93 ILE A CA 1
ATOM 771 C C . ILE A 1 93 ? 3.661 6.109 10.036 1.00 83.88 93 ILE A C 1
ATOM 773 O O . ILE A 1 93 ? 2.899 6.491 10.920 1.00 83.88 93 ILE A O 1
ATOM 777 N N . CYS A 1 94 ? 3.225 5.367 9.014 1.00 86.00 94 CYS A N 1
ATOM 778 C CA . CYS A 1 94 ? 1.824 4.963 8.880 1.00 86.00 94 CYS A CA 1
ATOM 779 C C . CYS A 1 94 ? 1.371 4.028 10.013 1.00 86.00 94 CYS A C 1
ATOM 781 O O . CYS A 1 94 ? 0.291 4.229 10.566 1.00 86.00 94 CYS A O 1
ATOM 783 N N . LEU A 1 95 ? 2.210 3.064 10.407 1.00 83.56 95 LEU A N 1
ATOM 784 C CA . LEU A 1 95 ? 1.943 2.184 11.549 1.00 83.56 95 LEU A CA 1
ATOM 785 C C . LEU A 1 95 ? 1.804 2.986 12.851 1.00 83.56 95 LEU A C 1
ATOM 787 O O . LEU A 1 95 ? 0.868 2.752 13.610 1.00 83.56 95 LEU A O 1
ATOM 791 N N . LEU A 1 96 ? 2.674 3.975 13.085 1.00 83.38 96 LEU A N 1
ATOM 792 C CA . LEU A 1 96 ? 2.583 4.856 14.255 1.00 83.38 96 LEU A CA 1
ATOM 793 C C . LEU A 1 96 ? 1.293 5.684 14.260 1.00 83.38 96 LEU A C 1
ATOM 795 O O . LEU A 1 96 ? 0.625 5.776 15.289 1.00 83.38 96 LEU A O 1
ATOM 799 N N . ILE A 1 97 ? 0.907 6.239 13.110 1.00 85.56 97 ILE A N 1
ATOM 800 C CA . ILE A 1 97 ? -0.357 6.974 12.965 1.00 85.56 97 ILE A CA 1
ATOM 801 C C . ILE A 1 97 ? -1.550 6.046 13.220 1.00 85.56 97 ILE A C 1
ATOM 803 O O . ILE A 1 97 ? -2.487 6.440 13.906 1.00 85.56 97 ILE A O 1
ATOM 807 N N . SER A 1 98 ? -1.513 4.805 12.728 1.00 83.56 98 SER A N 1
ATOM 808 C CA . SER A 1 98 ? -2.561 3.809 12.978 1.00 83.56 98 SER A CA 1
ATOM 809 C C . SER A 1 98 ? -2.699 3.486 14.466 1.00 83.56 98 SER A C 1
ATOM 811 O O . SER A 1 98 ? -3.820 3.383 14.952 1.00 83.56 98 SER A O 1
ATOM 813 N N . ILE A 1 99 ? -1.586 3.356 15.192 1.00 79.44 99 ILE A N 1
ATOM 814 C CA . ILE A 1 99 ? -1.585 3.124 16.645 1.00 79.44 99 ILE A CA 1
ATOM 815 C C . ILE A 1 99 ? -2.171 4.333 17.383 1.00 79.44 99 ILE A C 1
ATOM 817 O O . ILE A 1 99 ? -2.987 4.175 18.288 1.00 79.44 99 ILE A O 1
ATOM 821 N N . PHE A 1 100 ? -1.831 5.555 16.969 1.00 83.00 100 PHE A N 1
ATOM 822 C CA . PHE A 1 100 ? -2.459 6.753 17.527 1.00 83.00 100 PHE A CA 1
ATOM 823 C C . PHE A 1 100 ? -3.978 6.773 17.271 1.00 83.00 100 PHE A C 1
ATOM 825 O O . PHE A 1 100 ? -4.770 7.063 18.164 1.00 83.00 100 PHE A O 1
ATOM 832 N N . CYS A 1 101 ? -4.388 6.385 16.064 1.00 81.31 101 CYS A N 1
ATOM 833 C CA . CYS A 1 101 ? -5.781 6.323 15.629 1.00 81.31 101 CYS A CA 1
ATOM 834 C C . CYS A 1 101 ? -6.607 5.288 16.419 1.00 81.31 101 CYS A C 1
ATOM 836 O O . CYS A 1 101 ? -7.793 5.503 16.644 1.00 81.31 101 CYS A O 1
ATOM 838 N N . THR A 1 102 ? -5.990 4.204 16.912 1.00 79.19 102 THR A N 1
ATOM 839 C CA . THR A 1 102 ? -6.673 3.214 17.769 1.00 79.19 102 THR A CA 1
ATOM 840 C C . THR A 1 102 ? -7.009 3.718 19.174 1.00 79.19 102 THR A C 1
ATOM 842 O O . THR A 1 102 ? -7.846 3.116 19.834 1.00 79.19 102 THR A O 1
ATOM 845 N N . PHE A 1 103 ? -6.425 4.828 19.643 1.00 78.81 103 PHE A N 1
ATOM 846 C CA . PHE A 1 103 ? -6.849 5.450 20.908 1.00 78.81 103 PHE A CA 1
ATOM 847 C C . PHE A 1 103 ? -8.137 6.275 20.764 1.00 78.81 103 PHE A C 1
ATOM 849 O O . PHE A 1 103 ? -8.713 6.700 21.764 1.00 78.81 103 PHE A O 1
ATOM 856 N N . LEU A 1 104 ? -8.598 6.514 19.534 1.00 78.44 104 LEU A N 1
ATOM 857 C CA . LEU A 1 104 ? -9.811 7.270 19.253 1.00 78.44 104 LEU A CA 1
ATOM 858 C C . LEU A 1 104 ? -10.997 6.309 19.107 1.00 78.44 104 LEU A C 1
ATOM 860 O O . LEU A 1 104 ? -11.221 5.736 18.042 1.00 78.44 104 LEU A O 1
ATOM 864 N N . SER A 1 105 ? -11.813 6.193 20.156 1.00 74.12 105 SER A N 1
ATOM 865 C CA . SER A 1 105 ? -13.015 5.339 20.170 1.00 74.12 105 SER A CA 1
ATOM 866 C C . SER A 1 105 ? -14.069 5.713 19.115 1.00 74.12 105 SER A C 1
ATOM 868 O O . SER A 1 105 ? -14.958 4.922 18.835 1.00 74.12 105 SER A O 1
ATOM 870 N N . PHE A 1 106 ? -13.983 6.903 18.506 1.00 78.06 106 PHE A N 1
ATOM 871 C CA . PHE A 1 106 ? -14.897 7.345 17.442 1.00 78.06 106 PHE A CA 1
ATOM 872 C C . PHE A 1 106 ? -14.735 6.566 16.122 1.00 78.06 106 PHE A C 1
ATOM 874 O O . PHE A 1 106 ? -15.669 6.489 15.330 1.00 78.06 106 PHE A O 1
ATOM 881 N N . LEU A 1 107 ? -13.555 5.998 15.864 1.00 71.62 107 LEU A N 1
ATOM 882 C CA . LEU A 1 107 ? -13.249 5.277 14.620 1.00 71.62 107 LEU A CA 1
ATOM 883 C C . LEU A 1 107 ? -13.652 3.794 14.653 1.00 71.62 107 LEU A C 1
ATOM 885 O O . LEU A 1 107 ? -13.399 3.071 13.685 1.00 71.62 107 LEU A O 1
ATOM 889 N N . ASP A 1 108 ? -14.281 3.353 15.744 1.00 77.44 108 ASP A N 1
ATOM 890 C CA . ASP A 1 108 ? -14.862 2.023 15.899 1.00 77.44 108 ASP A CA 1
ATOM 891 C C . ASP A 1 108 ? -16.302 2.017 15.359 1.00 77.44 108 ASP A C 1
ATOM 893 O O . ASP A 1 108 ? -17.266 2.336 16.057 1.00 77.44 108 ASP A O 1
ATOM 897 N N . VAL A 1 109 ? -16.437 1.729 14.061 1.00 80.00 109 VAL A N 1
ATOM 898 C CA . VAL A 1 109 ? -17.735 1.629 13.380 1.00 80.00 109 VAL A CA 1
ATOM 899 C C . VAL A 1 109 ? -17.961 0.176 12.956 1.00 80.00 109 VAL A C 1
ATOM 901 O O . VAL A 1 109 ? -17.123 -0.374 12.231 1.00 80.00 109 VAL A O 1
ATOM 904 N N . PRO A 1 110 ? -19.101 -0.444 13.322 1.00 76.69 110 PRO A N 1
ATOM 905 C CA . PRO A 1 110 ? -19.430 -1.808 12.924 1.00 76.69 110 PRO A CA 1
ATOM 906 C C . PRO A 1 110 ? -19.791 -1.856 11.432 1.00 76.69 110 PRO A C 1
ATOM 908 O O . PRO A 1 110 ? -20.948 -1.740 11.032 1.00 76.69 110 PRO A O 1
ATOM 911 N N . VAL A 1 111 ? -18.773 -2.009 10.587 1.00 79.88 111 VAL A N 1
ATOM 912 C CA . VAL A 1 111 ? -18.902 -2.235 9.141 1.00 79.88 111 VAL A CA 1
ATOM 913 C C . VAL A 1 111 ? -18.767 -3.731 8.866 1.00 79.88 111 VAL A C 1
ATOM 915 O O . VAL A 1 111 ? -18.007 -4.420 9.542 1.00 79.88 111 VAL A O 1
ATOM 918 N N . PHE A 1 112 ? -19.466 -4.245 7.850 1.00 81.94 112 PHE A N 1
ATOM 919 C CA . PHE A 1 112 ? -19.336 -5.631 7.391 1.00 81.94 112 PHE A CA 1
ATOM 920 C C . PHE A 1 112 ? -17.898 -5.946 6.941 1.00 81.94 112 PHE A C 1
ATOM 922 O O . PHE A 1 112 ? -17.581 -5.897 5.759 1.00 81.94 112 PHE A O 1
ATOM 929 N N . TRP A 1 113 ? -17.013 -6.310 7.868 1.00 82.56 113 TRP A N 1
ATOM 930 C CA . TRP A 1 113 ? -15.590 -6.554 7.611 1.00 82.56 113 TRP A CA 1
ATOM 931 C C . TRP A 1 113 ? -15.273 -7.500 6.425 1.00 82.56 113 TRP A C 1
ATOM 933 O O . TRP A 1 113 ? -14.287 -7.233 5.730 1.00 82.56 113 TRP A O 1
ATOM 943 N N . PRO A 1 114 ? -16.072 -8.545 6.098 1.00 86.12 114 PRO A N 1
ATOM 944 C CA . PRO A 1 114 ? -15.745 -9.443 4.994 1.00 86.12 114 PRO A CA 1
ATOM 945 C C . PRO A 1 114 ? -15.751 -8.717 3.648 1.00 86.12 114 PRO A C 1
ATOM 947 O O . PRO A 1 114 ? -14.935 -9.028 2.782 1.00 86.12 114 PRO A O 1
ATOM 950 N N . ILE A 1 115 ? -16.618 -7.708 3.480 1.00 89.56 115 ILE A N 1
ATOM 951 C CA . ILE A 1 115 ? -16.679 -6.938 2.235 1.00 89.56 115 ILE A CA 1
ATOM 952 C C . ILE A 1 115 ? -15.401 -6.121 2.036 1.00 89.56 115 ILE A C 1
ATOM 954 O O . ILE A 1 115 ? -14.854 -6.086 0.937 1.00 89.56 115 ILE A O 1
ATOM 958 N N . LEU A 1 116 ? -14.869 -5.538 3.113 1.00 86.50 116 LEU A N 1
ATOM 959 C CA . LEU A 1 116 ? -13.635 -4.751 3.101 1.00 86.50 116 LEU A CA 1
ATOM 960 C C . LEU A 1 116 ? -12.434 -5.622 2.721 1.00 86.50 116 LEU A C 1
ATOM 962 O O . LEU A 1 116 ? -11.623 -5.224 1.883 1.00 86.50 116 LEU A O 1
ATOM 966 N N . VAL A 1 117 ? -12.352 -6.831 3.283 1.00 85.50 117 VAL A N 1
ATOM 967 C CA . VAL A 1 117 ? -11.295 -7.798 2.956 1.00 85.50 117 VAL A CA 1
ATOM 968 C C . VAL A 1 117 ? -11.397 -8.244 1.498 1.00 85.50 117 VAL A C 1
ATOM 970 O O . VAL A 1 117 ? -10.387 -8.253 0.794 1.00 85.50 117 VAL A O 1
ATOM 973 N N . MET A 1 118 ? -12.601 -8.549 1.009 1.00 90.44 118 MET A N 1
ATOM 974 C CA . MET A 1 118 ? -12.810 -8.934 -0.391 1.00 90.44 118 MET A CA 1
ATOM 975 C C . MET A 1 118 ? -12.404 -7.815 -1.358 1.00 90.44 118 MET A C 1
ATOM 977 O O . MET A 1 118 ? -11.683 -8.078 -2.324 1.00 90.44 118 MET A O 1
ATOM 981 N N . TYR A 1 119 ? -12.777 -6.562 -1.074 1.00 89.88 119 TYR A N 1
ATOM 982 C CA . TYR A 1 119 ? -12.321 -5.407 -1.852 1.00 89.88 119 TYR A CA 1
ATOM 983 C C . TYR A 1 119 ? -10.800 -5.267 -1.827 1.00 89.88 119 TYR A C 1
ATOM 985 O O . TYR A 1 119 ? -10.196 -5.035 -2.872 1.00 89.88 119 TYR A O 1
ATOM 993 N N . PHE A 1 120 ? -10.169 -5.438 -0.663 1.00 89.69 120 PHE A N 1
ATOM 994 C CA . PHE A 1 120 ? -8.717 -5.343 -0.536 1.00 89.69 120 PHE A CA 1
ATOM 995 C C . PHE A 1 120 ? -7.992 -6.408 -1.370 1.00 89.69 120 PHE A C 1
ATOM 997 O O . PHE A 1 120 ? -7.072 -6.076 -2.116 1.00 89.69 120 PHE A O 1
ATOM 1004 N N . VAL A 1 121 ? -8.425 -7.670 -1.301 1.00 90.25 121 VAL A N 1
ATOM 1005 C CA . VAL A 1 121 ? -7.822 -8.773 -2.068 1.00 90.25 121 VAL A CA 1
ATOM 1006 C C . VAL A 1 121 ? -8.002 -8.563 -3.571 1.00 90.25 121 VAL A C 1
ATOM 1008 O O . VAL A 1 121 ? -7.044 -8.717 -4.332 1.00 90.25 121 VAL A O 1
ATOM 1011 N N . LEU A 1 122 ? -9.198 -8.156 -4.007 1.00 91.19 122 LEU A N 1
ATOM 1012 C CA . LEU A 1 122 ? -9.468 -7.846 -5.411 1.00 91.19 122 LEU A CA 1
ATOM 1013 C C . LEU A 1 122 ? -8.569 -6.705 -5.908 1.00 91.19 122 LEU A C 1
ATOM 1015 O O . LEU A 1 122 ? -7.939 -6.818 -6.962 1.00 91.19 122 LEU A O 1
ATOM 1019 N N . LEU A 1 123 ? -8.474 -5.622 -5.135 1.00 88.44 123 LEU A N 1
ATOM 1020 C CA . LEU A 1 123 ? -7.683 -4.445 -5.483 1.00 88.44 123 LEU A CA 1
ATOM 1021 C C . LEU A 1 123 ? -6.184 -4.776 -5.496 1.00 88.44 123 LEU A C 1
ATOM 1023 O O . LEU A 1 123 ? -5.491 -4.392 -6.439 1.00 88.44 123 LEU A O 1
ATOM 1027 N N . PHE A 1 124 ? -5.692 -5.570 -4.539 1.00 89.00 124 PHE A N 1
ATOM 1028 C CA . PHE A 1 124 ? -4.325 -6.098 -4.532 1.00 89.00 124 PHE A CA 1
ATOM 1029 C C . PHE A 1 124 ? -4.034 -6.924 -5.793 1.00 89.00 124 PHE A C 1
ATOM 1031 O O . PHE A 1 124 ? -3.038 -6.677 -6.478 1.00 89.00 124 PHE A O 1
ATOM 1038 N N . TYR A 1 125 ? -4.919 -7.860 -6.148 1.00 91.19 125 TYR A N 1
ATOM 1039 C CA . TYR A 1 125 ? -4.743 -8.729 -7.312 1.00 91.19 125 TYR A CA 1
ATOM 1040 C C . TYR A 1 125 ? -4.690 -7.937 -8.626 1.00 91.19 125 TYR A C 1
ATOM 1042 O O . TYR A 1 125 ? -3.752 -8.096 -9.416 1.00 91.19 125 TYR A O 1
ATOM 1050 N N . VAL A 1 126 ? -5.657 -7.040 -8.850 1.00 89.00 126 VAL A N 1
ATOM 1051 C CA . VAL A 1 126 ? -5.705 -6.182 -10.048 1.00 89.00 126 VAL A CA 1
ATOM 1052 C C . VAL A 1 126 ? -4.450 -5.312 -10.139 1.00 89.00 126 VAL A C 1
ATOM 1054 O O . VAL A 1 126 ? -3.838 -5.195 -11.205 1.00 89.00 126 VAL A O 1
ATOM 1057 N N . THR A 1 127 ? -4.024 -4.753 -9.010 1.00 85.81 127 THR A N 1
ATOM 1058 C CA . THR A 1 127 ? -2.833 -3.911 -8.909 1.00 85.81 127 THR A CA 1
ATOM 1059 C C . THR A 1 127 ? -1.560 -4.669 -9.283 1.00 85.81 127 THR A C 1
ATOM 1061 O O . THR A 1 127 ? -0.790 -4.195 -10.122 1.00 85.81 127 THR A O 1
ATOM 1064 N N . MET A 1 128 ? -1.342 -5.863 -8.725 1.00 83.38 128 MET A N 1
ATOM 1065 C CA . MET A 1 128 ? -0.161 -6.680 -9.028 1.00 83.38 128 MET A CA 1
ATOM 1066 C C . MET A 1 128 ? -0.129 -7.114 -10.493 1.00 83.38 128 MET A C 1
ATOM 1068 O O . MET A 1 128 ? 0.903 -6.989 -11.160 1.00 83.38 128 MET A O 1
ATOM 1072 N N . LYS A 1 129 ? -1.275 -7.544 -11.034 1.00 82.88 129 LYS A N 1
ATOM 1073 C CA . LYS A 1 129 ? -1.397 -7.932 -12.444 1.00 82.88 129 LYS A CA 1
ATOM 1074 C C . LYS A 1 129 ? -1.037 -6.772 -13.378 1.00 82.88 129 LYS A C 1
ATOM 1076 O O . LYS A 1 129 ? -0.300 -6.969 -14.347 1.00 82.88 129 LYS A O 1
ATOM 1081 N N . ARG A 1 130 ? -1.486 -5.552 -13.058 1.00 79.38 130 ARG A N 1
ATOM 1082 C CA . ARG A 1 130 ? -1.164 -4.334 -13.818 1.00 79.38 130 ARG A CA 1
ATOM 1083 C C . ARG A 1 130 ? 0.331 -4.008 -13.782 1.00 79.38 130 ARG A C 1
ATOM 1085 O O . ARG A 1 130 ? 0.907 -3.736 -14.833 1.00 79.38 130 ARG A O 1
ATOM 1092 N N . GLN A 1 131 ? 0.977 -4.077 -12.616 1.00 75.94 131 GLN A N 1
ATOM 1093 C CA . GLN A 1 131 ? 2.411 -3.770 -12.493 1.00 75.94 131 GLN A CA 1
ATOM 1094 C C . GLN A 1 131 ? 3.303 -4.772 -13.249 1.00 75.94 131 GLN A C 1
ATOM 1096 O O . GLN A 1 131 ? 4.278 -4.370 -13.887 1.00 75.94 131 GLN A O 1
ATOM 1101 N N . ILE A 1 132 ? 2.959 -6.065 -13.241 1.00 79.00 132 ILE A N 1
ATOM 1102 C CA . ILE A 1 132 ? 3.701 -7.102 -13.981 1.00 79.00 132 ILE A CA 1
ATOM 1103 C C . ILE A 1 132 ? 3.547 -6.914 -15.496 1.00 79.00 132 ILE A C 1
ATOM 1105 O O . ILE A 1 132 ? 4.528 -7.025 -16.233 1.00 79.00 132 ILE A O 1
ATOM 1109 N N . SER A 1 133 ? 2.338 -6.590 -15.964 1.00 79.25 133 SER A N 1
ATOM 1110 C CA . SER A 1 133 ? 2.085 -6.337 -17.386 1.00 79.25 133 SER A CA 1
ATOM 1111 C C .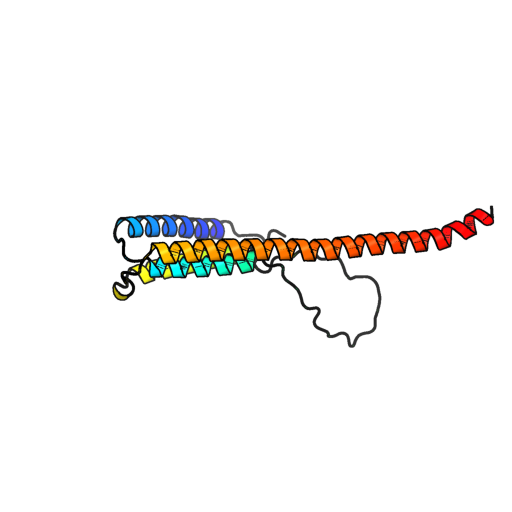 SER A 1 133 ? 2.876 -5.135 -17.898 1.00 79.25 133 SER A C 1
ATOM 1113 O O . SER A 1 133 ? 3.497 -5.221 -18.955 1.00 79.25 133 SER A O 1
ATOM 1115 N N . LEU A 1 134 ? 2.907 -4.036 -17.135 1.00 73.50 134 LEU A N 1
ATOM 1116 C CA . LEU A 1 134 ? 3.688 -2.849 -17.490 1.00 73.50 134 LEU A CA 1
ATOM 1117 C C . LEU A 1 134 ? 5.177 -3.183 -17.578 1.00 73.50 134 LEU A C 1
ATOM 1119 O O . LEU A 1 134 ? 5.803 -2.905 -18.597 1.00 73.50 134 LEU A O 1
ATOM 1123 N N . ARG A 1 135 ? 5.730 -3.859 -16.563 1.00 70.50 135 ARG A N 1
ATOM 1124 C CA . ARG A 1 135 ? 7.136 -4.292 -16.560 1.00 70.50 135 ARG A CA 1
ATOM 1125 C C . ARG A 1 135 ? 7.489 -5.110 -17.805 1.00 70.50 135 ARG A C 1
ATOM 1127 O O . ARG A 1 135 ? 8.520 -4.857 -18.421 1.00 70.50 135 ARG A O 1
ATOM 1134 N N . ARG A 1 136 ? 6.621 -6.050 -18.195 1.00 73.31 136 ARG A N 1
ATOM 1135 C CA . ARG A 1 136 ? 6.818 -6.895 -19.380 1.00 73.31 136 ARG A CA 1
ATOM 1136 C C . ARG A 1 136 ? 6.822 -6.085 -20.681 1.00 73.31 136 ARG A C 1
ATOM 1138 O O . ARG A 1 136 ? 7.664 -6.342 -21.532 1.00 73.31 136 ARG A O 1
ATOM 1145 N N . ILE A 1 137 ? 5.922 -5.110 -20.831 1.00 71.25 137 ILE A N 1
ATOM 1146 C CA . ILE A 1 137 ? 5.826 -4.273 -22.042 1.00 71.25 137 ILE A CA 1
ATOM 1147 C C . ILE A 1 137 ? 7.068 -3.386 -22.205 1.00 71.25 137 ILE A C 1
ATOM 1149 O O . ILE A 1 137 ? 7.645 -3.349 -23.290 1.00 71.25 137 ILE A O 1
ATOM 1153 N N . TYR A 1 138 ? 7.531 -2.733 -21.132 1.00 69.56 138 TYR A N 1
ATOM 1154 C CA . TYR A 1 138 ? 8.768 -1.939 -21.179 1.00 69.56 138 TYR A CA 1
ATOM 1155 C C . TYR A 1 138 ? 9.993 -2.803 -21.511 1.00 69.56 138 TYR A C 1
ATOM 1157 O O . TYR A 1 138 ? 10.850 -2.387 -22.288 1.00 69.56 138 TYR A O 1
ATOM 1165 N N . GLN A 1 139 ? 10.058 -4.026 -20.975 1.00 72.12 139 GLN A N 1
ATOM 1166 C CA . GLN A 1 139 ? 11.133 -4.968 -21.283 1.00 72.12 139 GLN A CA 1
ATOM 1167 C C . GLN A 1 139 ? 11.096 -5.433 -22.749 1.00 72.12 139 GLN A C 1
ATOM 1169 O O . GLN A 1 139 ? 12.145 -5.520 -23.378 1.00 72.12 139 GLN A O 1
ATOM 1174 N N . LEU A 1 140 ? 9.907 -5.663 -23.320 1.00 71.25 140 LEU A N 1
ATOM 1175 C CA . LEU A 1 140 ? 9.743 -6.047 -24.726 1.00 71.25 140 LEU A CA 1
ATOM 1176 C C . LEU A 1 140 ? 10.181 -4.930 -25.687 1.00 71.25 140 LEU A C 1
ATOM 1178 O O . LEU A 1 140 ? 10.919 -5.203 -26.631 1.00 71.25 140 LEU A O 1
ATOM 1182 N N . HIS A 1 141 ? 9.778 -3.680 -25.431 1.00 66.31 141 HIS A N 1
ATOM 1183 C CA . HIS A 1 141 ? 10.213 -2.528 -26.231 1.00 66.31 141 HIS A CA 1
ATOM 1184 C C . HIS A 1 141 ? 11.736 -2.360 -26.208 1.00 66.31 141 HIS A C 1
ATOM 1186 O O . HIS A 1 141 ? 12.343 -2.088 -27.242 1.00 66.31 141 HIS A O 1
ATOM 1192 N N . PHE A 1 142 ? 12.366 -2.592 -25.054 1.00 69.06 142 PHE A N 1
ATOM 1193 C CA . PHE A 1 142 ? 13.819 -2.554 -24.928 1.00 69.06 142 PHE A CA 1
ATOM 1194 C C . PHE A 1 142 ? 14.510 -3.692 -25.699 1.00 69.06 142 PHE A C 1
ATOM 1196 O O . PHE A 1 142 ? 15.452 -3.450 -26.452 1.00 69.06 142 PHE A O 1
ATOM 1203 N N . THR A 1 143 ? 14.020 -4.930 -25.582 1.00 68.25 143 THR A N 1
ATOM 1204 C CA . THR A 1 143 ? 14.563 -6.073 -26.334 1.00 68.25 143 THR A CA 1
ATOM 1205 C C . THR A 1 143 ? 14.403 -5.894 -27.842 1.00 68.25 143 THR A C 1
ATOM 1207 O O . THR A 1 143 ? 15.330 -6.208 -28.587 1.00 68.25 143 THR A O 1
ATOM 1210 N N . GLN A 1 144 ? 13.272 -5.356 -28.309 1.00 69.88 144 GLN A N 1
ATOM 1211 C CA . GLN A 1 144 ? 13.100 -5.038 -29.724 1.00 69.88 144 GLN A CA 1
ATOM 1212 C C . GLN A 1 144 ? 14.075 -3.950 -30.176 1.00 69.88 144 GLN A C 1
ATOM 1214 O O . GLN A 1 144 ? 14.716 -4.136 -31.203 1.00 69.88 144 GLN A O 1
ATOM 1219 N N . ALA A 1 145 ? 14.259 -2.872 -29.411 1.00 70.38 145 ALA A N 1
ATOM 1220 C CA . ALA A 1 145 ? 15.224 -1.823 -29.747 1.00 70.38 145 ALA A CA 1
ATOM 1221 C C . ALA A 1 145 ? 16.661 -2.366 -29.875 1.00 70.38 145 ALA A C 1
ATOM 1223 O O . ALA A 1 145 ? 17.339 -2.059 -30.853 1.00 70.38 145 ALA A O 1
ATOM 1224 N N . ILE A 1 146 ? 17.099 -3.240 -28.960 1.00 75.50 146 ILE A N 1
ATOM 1225 C CA . ILE A 1 146 ? 18.411 -3.905 -29.054 1.00 75.50 146 ILE A CA 1
ATOM 1226 C C . ILE A 1 146 ? 18.482 -4.817 -30.281 1.00 75.50 146 ILE A C 1
ATOM 1228 O O . ILE A 1 146 ? 19.468 -4.786 -31.012 1.00 75.50 146 ILE A O 1
ATOM 1232 N N . CYS A 1 147 ? 17.449 -5.626 -30.527 1.00 76.19 147 CYS A N 1
ATOM 1233 C CA . CYS A 1 147 ? 17.420 -6.534 -31.672 1.00 76.19 147 CYS A CA 1
ATOM 1234 C C . CYS A 1 147 ? 17.480 -5.755 -32.998 1.00 76.19 147 CYS A C 1
ATOM 1236 O O . CYS A 1 147 ? 18.268 -6.098 -33.874 1.00 76.19 147 CYS A O 1
ATOM 1238 N N . TRP A 1 148 ? 16.749 -4.642 -33.109 1.00 75.06 148 TRP A N 1
ATOM 1239 C CA . TRP A 1 148 ? 16.812 -3.722 -34.246 1.00 75.06 148 TRP A CA 1
ATOM 1240 C C . TRP A 1 148 ? 18.177 -3.048 -34.389 1.00 75.06 148 TRP A C 1
ATOM 1242 O O . TRP A 1 148 ? 18.690 -2.956 -35.504 1.00 75.06 148 TRP A O 1
ATOM 1252 N N . GLN A 1 149 ? 18.804 -2.625 -33.287 1.00 75.38 149 GLN A N 1
ATOM 1253 C CA . GLN A 1 149 ? 20.167 -2.091 -33.321 1.00 75.38 149 GLN A CA 1
ATOM 1254 C C . GLN A 1 149 ? 21.175 -3.147 -33.788 1.00 75.38 149 GLN A C 1
ATOM 1256 O O . GLN A 1 149 ? 21.999 -2.850 -34.648 1.00 75.38 149 GLN A O 1
ATOM 1261 N N . MET A 1 150 ? 21.081 -4.391 -33.316 1.00 75.00 150 MET A N 1
ATOM 1262 C CA . MET A 1 150 ? 21.935 -5.490 -33.779 1.00 75.00 150 MET A CA 1
ATOM 1263 C C . MET A 1 150 ? 21.708 -5.816 -35.261 1.00 75.00 150 MET A C 1
ATOM 1265 O O . MET A 1 150 ? 22.676 -6.008 -35.996 1.00 75.00 150 MET A O 1
ATOM 1269 N N . VAL A 1 151 ? 20.455 -5.836 -35.726 1.00 80.31 151 VAL A N 1
ATOM 1270 C CA . VAL A 1 151 ? 20.112 -6.059 -37.141 1.00 80.31 151 VAL A CA 1
ATOM 1271 C C . VAL A 1 151 ? 20.643 -4.926 -38.022 1.00 80.31 151 VAL A C 1
ATOM 1273 O O . VAL A 1 151 ? 21.246 -5.203 -39.056 1.00 80.31 151 VAL A O 1
ATOM 1276 N N . MET A 1 152 ? 20.507 -3.663 -37.605 1.00 78.19 152 MET A N 1
ATOM 1277 C CA . MET A 1 152 ? 21.075 -2.524 -38.334 1.00 78.19 152 MET A CA 1
ATOM 1278 C C . MET A 1 152 ? 22.604 -2.540 -38.351 1.00 78.19 152 MET A C 1
ATOM 1280 O O . MET A 1 152 ? 23.202 -2.302 -39.400 1.00 78.19 152 MET A O 1
ATOM 1284 N N . VAL A 1 153 ? 23.251 -2.845 -37.223 1.00 81.81 153 VAL A N 1
ATOM 1285 C CA . VAL A 1 153 ? 24.714 -2.978 -37.155 1.00 81.81 153 VAL A CA 1
ATOM 1286 C C . VAL A 1 153 ? 25.180 -4.101 -38.079 1.00 81.81 153 VAL A C 1
ATOM 1288 O O . VAL A 1 153 ? 26.121 -3.893 -38.839 1.00 81.81 153 VAL A O 1
ATOM 1291 N N . ARG A 1 154 ? 24.486 -5.246 -38.104 1.00 81.44 154 ARG A N 1
ATOM 1292 C CA . ARG A 1 154 ? 24.778 -6.359 -39.018 1.00 81.44 154 ARG A CA 1
ATOM 1293 C C . ARG A 1 154 ? 24.608 -5.964 -40.485 1.00 81.44 154 ARG A C 1
ATOM 1295 O O . ARG A 1 154 ? 25.495 -6.252 -41.281 1.00 81.44 154 ARG A O 1
ATOM 1302 N N . ALA A 1 155 ? 23.522 -5.275 -40.836 1.00 76.12 155 ALA A N 1
ATOM 1303 C CA . ALA A 1 155 ? 23.279 -4.799 -42.199 1.00 76.12 155 ALA A CA 1
ATOM 1304 C C . ALA A 1 155 ? 24.373 -3.823 -42.662 1.00 76.12 155 ALA A C 1
ATOM 1306 O O . ALA A 1 155 ? 24.883 -3.929 -43.778 1.00 76.12 155 ALA A O 1
ATOM 1307 N N . LYS A 1 156 ? 24.799 -2.917 -41.774 1.00 79.81 156 LYS A N 1
ATOM 1308 C CA . LYS A 1 156 ? 25.880 -1.972 -42.060 1.00 79.81 156 LYS A CA 1
ATOM 1309 C C . LYS A 1 156 ? 27.236 -2.671 -42.174 1.00 79.81 156 LYS A C 1
ATOM 1311 O O . LYS A 1 156 ? 27.999 -2.353 -43.080 1.00 79.81 156 LYS A O 1
ATOM 1316 N N . LEU A 1 157 ? 27.504 -3.674 -41.337 1.00 78.62 157 LEU A N 1
ATOM 1317 C CA . LEU A 1 157 ? 28.708 -4.503 -41.433 1.00 78.62 157 LEU A CA 1
ATOM 1318 C C . LEU A 1 157 ? 28.766 -5.255 -42.772 1.00 78.62 157 LEU A C 1
ATOM 1320 O O . LEU A 1 157 ? 29.798 -5.246 -43.433 1.00 78.62 157 LEU A O 1
ATOM 1324 N N . GLN A 1 158 ? 27.651 -5.852 -43.210 1.00 73.25 158 GLN A N 1
ATOM 1325 C CA . GLN A 1 158 ? 27.591 -6.559 -44.492 1.00 73.25 158 GLN A CA 1
ATOM 1326 C C . GLN A 1 158 ? 27.836 -5.620 -45.675 1.00 73.25 158 GLN A C 1
ATOM 1328 O O . GLN A 1 158 ? 28.616 -5.966 -46.555 1.00 73.25 158 GLN A O 1
ATOM 1333 N N . SER A 1 159 ? 27.275 -4.407 -45.659 1.00 73.06 159 SER A N 1
ATOM 1334 C CA . SER A 1 159 ? 27.519 -3.417 -46.721 1.00 73.06 159 SER A CA 1
ATOM 1335 C C . SER A 1 159 ? 28.989 -3.000 -46.872 1.00 73.06 159 SER A C 1
ATOM 1337 O O . SER A 1 159 ? 29.390 -2.575 -47.949 1.00 73.06 159 SER A O 1
ATOM 1339 N N . VAL A 1 160 ? 29.796 -3.144 -45.816 1.00 76.25 160 VAL A N 1
ATOM 1340 C CA . VAL A 1 160 ? 31.232 -2.824 -45.822 1.00 76.25 160 VAL A CA 1
ATOM 1341 C C . VAL A 1 160 ? 32.088 -4.054 -46.151 1.00 76.25 160 VAL A C 1
ATOM 1343 O O . VAL A 1 160 ? 33.096 -3.923 -46.834 1.00 76.25 160 VAL A O 1
ATOM 1346 N N . ILE A 1 161 ? 31.695 -5.254 -45.708 1.00 69.25 161 ILE A N 1
ATOM 1347 C CA . ILE A 1 161 ? 32.467 -6.498 -45.901 1.00 69.25 161 ILE A CA 1
ATOM 1348 C C . ILE A 1 161 ? 32.343 -7.059 -47.329 1.00 69.25 161 ILE A C 1
ATOM 1350 O O . ILE A 1 161 ? 33.326 -7.556 -47.879 1.00 69.25 161 ILE A O 1
ATOM 1354 N N . ILE A 1 162 ? 31.159 -6.974 -47.942 1.00 67.00 162 ILE A N 1
ATOM 1355 C CA . ILE A 1 162 ? 30.887 -7.497 -49.296 1.00 67.00 162 ILE A CA 1
ATOM 1356 C C . ILE A 1 162 ? 31.814 -6.887 -50.372 1.00 67.00 162 ILE A C 1
ATOM 1358 O O . ILE A 1 162 ? 32.418 -7.643 -51.122 1.00 67.00 162 ILE A O 1
ATOM 1362 N N . PRO A 1 163 ? 32.028 -5.560 -50.447 1.00 70.88 163 PRO A N 1
ATOM 1363 C CA . PRO A 1 163 ? 32.930 -4.994 -51.454 1.00 70.88 163 PRO A CA 1
ATOM 1364 C C . PRO A 1 163 ? 34.418 -5.309 -51.215 1.00 70.88 163 PRO A C 1
ATOM 1366 O O . PRO A 1 163 ? 35.197 -5.268 -52.158 1.00 70.88 163 PRO A O 1
ATOM 1369 N N . ILE A 1 164 ? 34.828 -5.629 -49.981 1.00 62.12 164 ILE A N 1
ATOM 1370 C CA . ILE A 1 164 ? 36.225 -5.982 -49.658 1.00 62.12 164 ILE A CA 1
ATOM 1371 C C . ILE A 1 164 ? 36.550 -7.420 -50.093 1.00 62.12 164 ILE A C 1
ATOM 1373 O O . ILE A 1 164 ? 37.689 -7.710 -50.442 1.00 62.12 164 ILE A O 1
ATOM 1377 N N . THR A 1 165 ? 35.558 -8.313 -50.089 1.00 63.44 165 THR A N 1
ATOM 1378 C CA . THR A 1 165 ? 35.727 -9.726 -50.479 1.00 63.44 165 THR A CA 1
ATOM 1379 C C . THR A 1 165 ? 35.733 -9.944 -51.993 1.00 63.44 165 THR A C 1
ATOM 1381 O O . THR A 1 165 ? 36.312 -10.919 -52.442 1.00 63.44 165 THR A O 1
ATOM 1384 N N . GLU A 1 166 ? 35.160 -9.026 -52.772 1.00 66.94 166 GLU A N 1
ATOM 1385 C CA . GLU A 1 166 ? 35.187 -9.042 -54.248 1.00 66.94 166 GLU A CA 1
ATOM 1386 C C . GLU A 1 166 ? 36.467 -8.413 -54.846 1.00 66.94 166 GLU A C 1
ATOM 1388 O O . GLU A 1 166 ? 36.680 -8.454 -56.055 1.00 66.94 166 GLU A O 1
ATOM 1393 N N . LEU A 1 167 ? 37.314 -7.794 -54.014 1.00 63.75 167 LEU A N 1
ATOM 1394 C CA . LEU A 1 167 ? 38.564 -7.127 -54.417 1.00 63.75 167 LEU A CA 1
ATOM 1395 C C . LEU A 1 167 ? 39.831 -7.958 -54.127 1.00 63.75 167 LEU A C 1
ATOM 1397 O O . LEU A 1 167 ? 40.939 -7.454 -54.331 1.00 63.75 167 LEU A O 1
ATOM 1401 N N . LEU A 1 168 ? 39.682 -9.192 -53.638 1.00 57.62 168 LEU A N 1
ATOM 1402 C CA . LEU A 1 168 ? 40.753 -10.099 -53.209 1.00 57.62 168 LEU A CA 1
ATOM 1403 C C . LEU A 1 168 ? 40.609 -11.443 -53.929 1.00 57.62 168 LEU A C 1
ATOM 1405 O O . LEU A 1 168 ? 41.644 -11.958 -54.405 1.00 57.62 168 LEU A O 1
#

Radius of gyration: 25.83 Å; chains: 1; bounding box: 60×34×77 Å

InterPro domains:
  IPR004932 Retrieval of early ER protein Rer1 [PF03248] (26-138)
  IPR004932 Retrieval of early ER protein Rer1 [PTHR10743] (27-139)

pLDDT: mean 71.54, std 13.83, range [38.47, 91.56]

Secondary structure (DSSP, 8-state):
------HHHHHHHHHHHHHHHHHHHHHHHH-TTTHHHHHHHHHHHHHHHHHHHSB----------S----S--------BSS-HHHHHHHHHHHHHHHHHHHT-GGG-----HHHHHHHHHHHHHHHHHHHHHHHHHHHHHHHHHHHHHHHHHHHHHHHHHHHHHTT-

=== Feature glossary ===
The record interleaves many kinds of information about one protein. Here is each kind framed as the question it answers.

Q: What does the local fold look like, residue by residue?
A: The Foldseek 3Di string encodes local tertiary geometry as a 20-letter alphabet — one character per residue — derived from the relative positions of nearby Cα atoms. Unlike the amino-acid sequence, 3Di is a direct function of the 3D structure, so two proteins with the same fold have similar 3Di strings even at low sequence identity.

Q: Which residues are in helices, strands, or loops?
A: The SS8 string is DSSP's per-residue secondary-structure call. α-helix (H) means an i→i+4 H-bond ladder; β-strand (E) means the residue participates in a β-sheet; 3₁₀ (G) and π (I) are tighter and wider helices; T/S are turns/bends; '-' is loop.

Q: How big and how compact is the whole molecule?
A: Radius of gyration (Rg) is the root-mean-square distance of Cα atoms from their centroid — a single number for overall size and compactness. A globular domain of N residues has Rg ≈ 2.2·N^0.38 Å; an extended or disordered chain has a much larger Rg. The Cα contact count is the number of residue pairs whose Cα atoms are within 8 Å and are more than four positions apart in sequence — a standard proxy for tertiary packing density. The bounding box is the smallest axis-aligned box enclosing all Cα atoms.

Q: Where is each backbone atom in 3D?
A: Structure coordinates are given as an mmCIF _atom_site loop: one row per atom with element, residue name, chain id, sequence number, and x/y/z position in Å. Only the four main-chain atoms per residue are included here; side chains are omitted to keep the record compact.

Q: What is the amino-acid chain?
A: Primary structure: the covalent order of the twenty standard amino acids along the backbone. Two proteins with the same sequence will (almost always) fold to the same structure; two with 30% identity often share a fold but not the details.

Q: What if only a Cα trace is available?
A: Three-state secondary structure (P-SEA) collapses the eight DSSP classes into helix (a), strand (b), and coil (c). P-SEA assigns these from Cα geometry alone — distances and angles — without requiring backbone oxygens, so it works on any Cα trace.

Q: What family and function is it annotated with?
A: Database cross-references. InterPro integrates a dozen domain/family signature databases into unified entries with residue-range hits. GO terms attach function/process/location labels with evidence codes. CATH codes position the fold in a four-level structural taxonomy. Organism is the NCBI-taxonomy species name.

Q: How confident is the AlphaFold model at each residue?
A: pLDDT is the predicted lDDT-Cα score: AlphaFold's confidence that the local environment of each residue (all inter-atomic distances within 15 Å) is correctly placed. It is a per-residue number between 0 and 100, with higher meaning more reliable.

Q: How mobile is each atom in the crystal?
A: B-factor (Debye–Waller factor) reflects atomic displacement in the crystal lattice. It is an experimental observable (units Å²), not a prediction; low values mean the atom is pinned down, high values mean it moves or is heterogeneous across the crystal.

Q: Which residues are buried vs exposed?
A: SASA measures how much of the protein is reachable by solvent. It is computed by rolling a water-sized probe over the atomic surface and summing the exposed area (Å²). Per-residue SASA distinguishes core (buried, low SASA) from surface (exposed, high SASA) residues; total SASA is a whole-molecule size measure.

Q: What do the diagnostic plots show?
A: Plot images: a contact map (which residues are close in 3D, as an N×N binary image), a Ramachandran scatter (backbone torsion angles, revealing secondary-structure composition at a glance), and — for AlphaFold structures — a PAE heatmap (pairwise prediction confidence).

Q: What known structures does this most resemble?
A: The Foldseek neighbor list gives the closest experimentally determined structures in the PDB, ranked by structural alignment. TM-score near 1 means near-identical fold; near 0.3 means only rough topology match. This is how one finds what a novel AlphaFold prediction most resembles in the solved-structure universe.

Q: Are the domains correctly placed relative to each other?
A: Predicted aligned error is AlphaFold's pairwise confidence. Unlike pLDDT (per-residue), PAE is per-residue-pair and captures whether two parts of the structure are correctly placed relative to each other. Units are ångströms of expected positional error.

Q: What do the rendered images show?
A: Structure images are PyMOL renders from six orthogonal camera directions. Cartoon representation draws helices as coils and strands as arrows; sticks shows the backbone as bonds; surface shows the solvent-excluded envelope. Rainbow coloring maps sequence position to hue (blue→red, N→C); chain coloring assigns a distinct color per polypeptide.

Q: What are the backbone torsion angles?
A: φ (phi) and ψ (psi) are the two rotatable backbone dihedrals per residue: φ is the C(i-1)–N–Cα–C torsion, ψ is the N–Cα–C–N(i+1) torsion, both in degrees on (−180°, 180°]. α-helical residues cluster near (−60°, −45°); β-strand residues near (−120°, +130°). A Ramachandran plot is simply a scatter of (φ, ψ) for every residue.